Protein AF-A0A2E3Z9R2-F1 (afdb_monomer)

Solvent-accessible surface area (backbone atoms only — not comparable to full-atom values): 9542 Å² total; per-residue (Å²): 143,66,66,68,66,54,55,51,52,52,34,33,53,54,32,52,53,32,43,74,68,64,78,40,81,82,67,94,90,58,62,67,68,66,32,33,66,50,50,64,44,75,70,78,71,77,68,86,65,93,56,86,73,76,47,31,35,37,58,52,53,49,54,48,54,64,74,48,67,89,51,59,62,75,59,49,57,51,49,52,55,34,48,52,54,47,35,73,69,70,39,37,79,40,34,52,92,72,54,45,52,65,58,51,54,50,44,52,57,57,51,46,71,36,68,55,96,89,36,67,44,53,69,68,58,56,49,53,36,52,49,50,51,50,50,49,46,54,52,34,36,78,70,68,74,40,91,71,79,55,53,59,40,47,100,86,68,44,73,76,118

Secondary structure (DSSP, 8-state):
--HHHHHHHHHHHHHHHHHHTTSS---TTS-HHHHHHTTT---------SS----BHHHHHHHHHHHTTTS-HHHHHHHHHHHHHHHHHH-TTSBGGG--HHHHHHHHHHHHTSEETTEEPPHHHHHHHHHHHHHHHHHHHHTTS--SPPTTB-TTS-B--

Radius of gyration: 20.09 Å; Cα contacts (8 Å, |Δi|>4): 133; chains: 1; bounding box: 41×37×61 Å

pLDDT: mean 82.29, std 14.66, range [39.97, 96.69]

Nearest PDB structures (foldseek):
  6emy-assembly1_A  TM=6.986E-01  e=1.546E-01  Enterococcus faecalis
  6en1-assembly1_A  TM=6.996E-01  e=1.923E-01  Enterococcus faecalis
  2kj9-assembly1_A  TM=6.880E-01  e=1.611E+00  Pectobacterium atrosepticum

Mean predicted aligned error: 13.15 Å

Foldseek 3Di:
DPPVVVVQVVLLVQLVVCVVVVVADQDPPDDPVVCSSVSVDPPPDPPPPPPLPQDFQLNLLVVVLVVCPPDDPVVSVLLVVLSVLCCVQLPRRHRQVPCAPVSLVSSLVVQQPDDDPNHGDDPVSSVSSVVSVQVSVVVCCVVPSDVDHDNQADPVRDGPD

Sequence (161 aa):
MRIEANRVLVAVEETLQLLKSKRLVMPDDVDPRGWILSGGKAKPKAKTRTKKQKHPFGEICDSYLEDQQQKQESTRTGEEIHILHLKRILSCSVDINGIDLDKLKRYRSRRSRQKQHGQRIHGATIKKELVTFRQIWIWAKQNGFVDSLCSLLDENGRWKL

Structure (mmCIF, N/CA/C/O backbone):
data_AF-A0A2E3Z9R2-F1
#
_entry.id   AF-A0A2E3Z9R2-F1
#
loop_
_atom_site.group_PDB
_atom_site.id
_atom_site.type_symbol
_atom_site.label_atom_id
_atom_site.label_alt_id
_atom_site.label_comp_id
_atom_site.label_asym_id
_atom_site.label_entity_id
_atom_site.label_seq_id
_atom_site.pdbx_PDB_ins_code
_atom_site.Cartn_x
_atom_site.Cartn_y
_atom_site.Cartn_z
_atom_site.occupancy
_atom_site.B_iso_or_equiv
_atom_site.auth_seq_id
_atom_site.auth_comp_id
_atom_site.auth_asym_id
_atom_site.auth_atom_id
_atom_site.pdbx_PDB_model_num
ATOM 1 N N . MET A 1 1 ? 11.181 22.229 29.961 1.00 46.47 1 MET A N 1
ATOM 2 C CA . MET A 1 1 ? 10.719 20.973 29.324 1.00 46.47 1 MET A CA 1
ATOM 3 C C . MET A 1 1 ? 10.652 19.809 30.341 1.00 46.47 1 MET A C 1
ATOM 5 O O . MET A 1 1 ? 11.192 18.745 30.089 1.00 46.47 1 MET A O 1
ATOM 9 N N . ARG A 1 2 ? 10.029 20.000 31.522 1.00 45.81 2 ARG A N 1
ATOM 10 C CA . ARG A 1 2 ? 9.902 18.969 32.591 1.00 45.81 2 ARG A CA 1
ATOM 11 C C . ARG A 1 2 ? 8.460 18.747 33.084 1.00 45.81 2 ARG A C 1
ATOM 13 O O . ARG A 1 2 ? 8.202 17.770 33.770 1.00 45.81 2 ARG A O 1
ATOM 20 N N . ILE A 1 3 ? 7.524 19.629 32.725 1.00 52.72 3 ILE A N 1
ATOM 21 C CA . ILE A 1 3 ? 6.143 19.612 33.239 1.00 52.72 3 ILE A CA 1
ATOM 22 C C . ILE A 1 3 ? 5.260 18.636 32.439 1.00 52.72 3 ILE A C 1
ATOM 24 O O . ILE A 1 3 ? 4.459 17.917 33.031 1.00 52.72 3 ILE A O 1
ATOM 28 N N . GLU A 1 4 ? 5.458 18.537 31.120 1.00 51.22 4 GLU A N 1
ATOM 29 C CA . GLU A 1 4 ? 4.710 17.619 30.243 1.00 51.22 4 GLU A CA 1
ATOM 30 C C . GLU A 1 4 ? 4.900 16.140 30.622 1.00 51.22 4 GLU A C 1
ATOM 32 O O . GLU A 1 4 ? 3.934 15.384 30.687 1.00 51.22 4 GLU A O 1
ATOM 37 N N . ALA A 1 5 ? 6.139 15.733 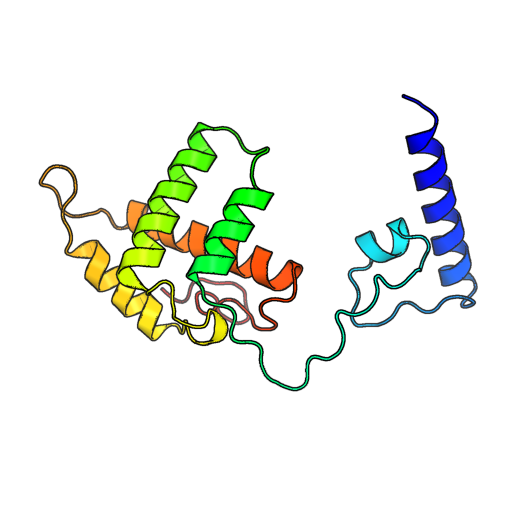30.925 1.00 52.88 5 ALA A N 1
ATOM 38 C CA . ALA A 1 5 ? 6.475 14.337 31.215 1.00 52.88 5 ALA A CA 1
ATOM 39 C C . ALA A 1 5 ? 5.808 13.820 32.503 1.00 52.88 5 ALA A C 1
ATOM 41 O O . ALA A 1 5 ? 5.331 12.687 32.532 1.00 52.88 5 ALA A O 1
ATOM 42 N N . ASN A 1 6 ? 5.699 14.665 33.538 1.00 60.72 6 ASN A N 1
ATOM 43 C CA . ASN A 1 6 ? 5.027 14.296 34.788 1.00 60.72 6 ASN A CA 1
ATOM 44 C C . ASN A 1 6 ? 3.512 14.139 34.617 1.00 60.72 6 ASN A C 1
ATOM 46 O O . ASN A 1 6 ? 2.911 13.288 35.263 1.00 60.72 6 ASN A O 1
ATOM 50 N N . ARG A 1 7 ? 2.882 14.925 33.736 1.00 61.91 7 ARG A N 1
ATOM 51 C CA . ARG A 1 7 ? 1.431 14.838 33.504 1.00 61.91 7 ARG A CA 1
ATOM 52 C C . ARG A 1 7 ? 1.029 13.541 32.808 1.00 61.91 7 ARG A C 1
ATOM 54 O O . ARG A 1 7 ? 0.010 12.957 33.158 1.00 61.91 7 ARG A O 1
ATOM 61 N N . VAL A 1 8 ? 1.837 13.083 31.852 1.00 63.91 8 VAL A N 1
ATOM 62 C CA . VAL A 1 8 ? 1.586 11.819 31.141 1.00 63.91 8 VAL A CA 1
ATOM 63 C C . VAL A 1 8 ? 1.748 10.624 32.079 1.00 63.91 8 VAL A C 1
ATOM 65 O O . VAL A 1 8 ? 0.935 9.706 32.040 1.00 63.91 8 VAL A O 1
ATOM 68 N N . LEU A 1 9 ? 2.758 10.648 32.952 1.00 73.88 9 LEU A N 1
ATOM 69 C CA . LEU A 1 9 ? 3.023 9.558 33.890 1.00 73.88 9 LEU A CA 1
ATOM 70 C C . LEU A 1 9 ? 1.885 9.388 34.909 1.00 73.88 9 LEU A C 1
ATOM 72 O O . LEU A 1 9 ? 1.384 8.277 35.071 1.00 73.88 9 LEU A O 1
ATOM 76 N N . VAL A 1 10 ? 1.402 10.489 35.495 1.00 77.88 10 VAL A N 1
ATOM 77 C CA . VAL A 1 10 ? 0.260 10.472 36.429 1.00 77.88 10 VAL A CA 1
ATOM 78 C C . VAL A 1 10 ? -1.000 9.911 35.759 1.00 77.88 10 VAL A C 1
ATOM 80 O O . VAL A 1 10 ? -1.652 9.030 36.312 1.00 77.88 10 VAL A O 1
ATOM 83 N N . ALA A 1 11 ? -1.308 10.340 34.530 1.00 72.12 11 ALA A N 1
ATOM 84 C CA . ALA A 1 11 ? -2.485 9.856 33.802 1.00 72.12 11 ALA A CA 1
ATOM 85 C C . ALA A 1 11 ? -2.432 8.343 33.505 1.00 72.12 11 ALA A C 1
ATOM 87 O O . ALA A 1 11 ? -3.457 7.655 33.550 1.00 72.12 11 ALA A O 1
ATOM 88 N N . VAL A 1 12 ? -1.241 7.808 33.216 1.00 76.06 12 VAL A N 1
ATOM 89 C CA . VAL A 1 12 ? -1.032 6.369 32.995 1.00 76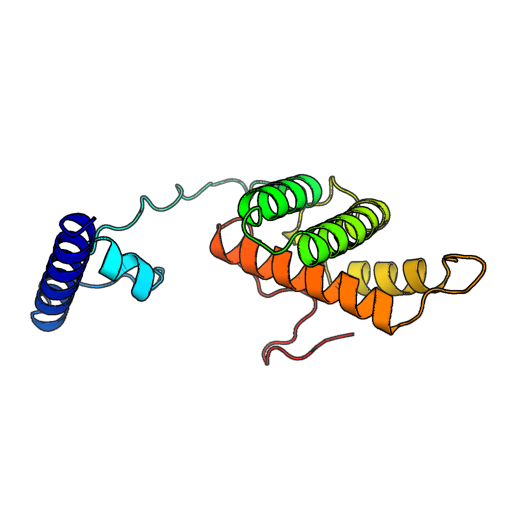.06 12 VAL A CA 1
ATOM 90 C C . VAL A 1 12 ? -1.241 5.583 34.288 1.00 76.06 12 VAL A C 1
ATOM 92 O O . VAL A 1 12 ? -1.969 4.589 34.283 1.00 76.06 12 VAL A O 1
ATOM 95 N N . GLU A 1 13 ? -0.635 6.024 35.392 1.00 81.88 13 GLU A N 1
ATOM 96 C CA . GLU A 1 13 ? -0.742 5.354 36.694 1.00 81.88 13 GLU A CA 1
ATOM 97 C C . GLU A 1 13 ? -2.188 5.321 37.203 1.00 81.88 13 GLU A C 1
ATOM 99 O O . GLU A 1 13 ? -2.682 4.256 37.584 1.00 81.88 13 GLU A O 1
ATOM 104 N N . GLU A 1 14 ? -2.906 6.442 37.112 1.00 82.56 14 GLU A N 1
ATOM 105 C CA . GLU A 1 14 ? -4.324 6.531 37.479 1.00 82.56 14 GLU A CA 1
ATOM 106 C C . GLU A 1 14 ? -5.191 5.578 36.645 1.00 82.56 14 GLU A C 1
ATOM 108 O O . GLU A 1 14 ? -6.021 4.839 37.184 1.00 82.56 14 GLU A O 1
ATOM 113 N N . THR A 1 15 ? -4.967 5.526 35.330 1.00 77.06 15 THR A N 1
ATOM 114 C CA . THR A 1 15 ? -5.732 4.645 34.434 1.00 77.06 15 THR A CA 1
ATOM 115 C C . THR A 1 15 ? -5.485 3.170 34.750 1.00 77.06 15 THR A C 1
ATOM 117 O O . THR A 1 15 ? -6.423 2.369 34.785 1.00 77.06 15 THR A O 1
ATOM 120 N N . LEU A 1 16 ? -4.236 2.797 35.043 1.00 80.00 16 LEU A N 1
ATOM 121 C CA . LEU A 1 16 ? -3.886 1.438 35.459 1.00 80.00 16 LEU A CA 1
ATOM 122 C C . LEU A 1 16 ? -4.516 1.068 36.810 1.00 80.00 16 LEU A C 1
ATOM 124 O O . LEU A 1 16 ? -4.980 -0.063 36.976 1.00 80.00 16 LEU A O 1
ATOM 128 N N . GLN A 1 17 ? -4.579 2.002 37.763 1.00 84.94 17 GLN A N 1
ATOM 129 C CA . GLN A 1 17 ? -5.245 1.805 39.056 1.00 84.94 17 GLN A CA 1
ATOM 130 C C . GLN A 1 17 ? -6.753 1.544 38.878 1.00 84.94 17 GLN A C 1
ATOM 132 O O . GLN A 1 17 ? -7.333 0.666 39.528 1.00 84.94 17 GLN A O 1
ATOM 137 N N . LEU A 1 18 ? -7.395 2.275 37.964 1.00 82.62 18 LEU A N 1
ATOM 138 C CA . LEU A 1 18 ? -8.818 2.128 37.655 1.00 82.62 18 LEU A CA 1
ATOM 139 C C . LEU A 1 18 ? -9.138 0.798 36.952 1.00 82.62 18 LEU A C 1
ATOM 141 O O . LEU A 1 18 ? -10.148 0.170 37.277 1.00 82.62 18 LEU A O 1
ATOM 145 N N . LEU A 1 19 ? -8.256 0.329 36.063 1.00 80.06 19 LEU A N 1
ATOM 146 C CA . LEU A 1 19 ? -8.351 -1.004 35.458 1.00 80.06 19 LEU A CA 1
ATOM 147 C C . LEU A 1 19 ? -8.201 -2.112 36.509 1.00 80.06 19 LEU A C 1
ATOM 149 O O . LEU A 1 19 ? -9.026 -3.022 36.579 1.00 80.06 19 LEU A O 1
ATOM 153 N N . LYS A 1 20 ? -7.181 -2.019 37.376 1.00 79.44 20 LYS A N 1
ATOM 154 C CA . LYS A 1 20 ? -6.939 -3.001 38.451 1.00 79.44 20 LYS A CA 1
ATOM 155 C C . LYS A 1 20 ? -8.109 -3.093 39.430 1.00 79.44 20 LYS A C 1
ATOM 157 O O . LYS A 1 20 ? -8.469 -4.185 39.856 1.00 79.44 20 LYS A O 1
ATOM 162 N N . SER A 1 21 ? -8.720 -1.956 39.763 1.00 81.81 21 SER A N 1
ATOM 163 C CA . SER A 1 21 ? -9.890 -1.890 40.649 1.00 81.81 21 SER A CA 1
ATOM 164 C C . SER A 1 21 ? -11.215 -2.238 39.961 1.00 81.81 21 SER A C 1
ATOM 166 O O . SER A 1 21 ? -12.259 -2.172 40.609 1.00 81.81 21 SER A O 1
ATOM 168 N N . LYS A 1 22 ? -11.196 -2.604 38.668 1.00 80.19 22 LYS A N 1
ATOM 169 C CA . LYS A 1 22 ? -12.380 -2.892 37.836 1.00 80.19 22 LYS A CA 1
ATOM 170 C C . LYS A 1 22 ? -13.395 -1.741 37.764 1.00 80.19 22 LYS A C 1
ATOM 172 O O . LYS A 1 22 ? -14.536 -1.949 37.363 1.00 80.19 22 LYS A O 1
ATOM 177 N N . ARG A 1 23 ? -12.990 -0.521 38.139 1.00 74.94 23 ARG A N 1
ATOM 178 C CA . ARG A 1 23 ? -13.807 0.699 38.011 1.00 74.94 23 ARG A CA 1
ATOM 179 C C . ARG A 1 23 ? -13.798 1.251 36.591 1.00 74.94 23 ARG A C 1
ATOM 181 O O . ARG A 1 23 ? -14.658 2.048 36.237 1.00 74.94 23 ARG A O 1
ATOM 188 N N . LEU A 1 24 ? -12.824 0.824 35.796 1.00 79.69 24 LEU A N 1
ATOM 189 C CA . LEU A 1 24 ? -12.710 1.128 34.386 1.00 79.69 24 LEU A CA 1
ATOM 190 C C . LEU A 1 24 ? -12.556 -0.188 33.625 1.00 79.69 24 LEU A C 1
ATOM 192 O O . LEU A 1 24 ? -11.767 -1.048 34.013 1.00 79.69 24 LEU A O 1
ATOM 196 N N . VAL A 1 25 ? -13.328 -0.340 32.555 1.00 78.25 25 VAL A N 1
ATOM 197 C CA . VAL A 1 25 ? -13.264 -1.492 31.653 1.00 78.25 25 VAL A CA 1
ATOM 198 C C . VAL A 1 25 ? -12.748 -0.986 30.318 1.00 78.25 25 VAL A C 1
ATOM 200 O O . VAL A 1 25 ? -13.286 -0.027 29.763 1.00 78.25 25 VAL A O 1
ATOM 203 N N . MET A 1 26 ? -11.676 -1.602 29.830 1.00 75.88 26 MET A N 1
ATOM 204 C CA . MET A 1 26 ? -11.137 -1.293 28.513 1.00 75.88 26 MET A CA 1
ATOM 205 C C . MET A 1 26 ? -12.045 -1.915 27.446 1.00 75.88 26 MET A C 1
ATOM 207 O O . MET A 1 26 ? -12.353 -3.100 27.561 1.00 75.88 26 MET A O 1
ATOM 211 N N . PRO A 1 27 ? -12.489 -1.155 26.432 1.00 74.56 27 PRO A N 1
ATOM 212 C CA . PRO A 1 27 ? -13.197 -1.726 25.291 1.00 74.56 27 PRO A CA 1
ATOM 213 C C . PRO A 1 27 ? -12.314 -2.715 24.514 1.00 74.56 27 PRO A C 1
ATOM 215 O O . PRO A 1 27 ? -11.107 -2.511 24.409 1.00 74.56 27 PRO A O 1
ATOM 218 N N . ASP A 1 28 ? -12.907 -3.743 23.907 1.00 67.00 28 ASP A N 1
ATOM 219 C CA . ASP A 1 28 ? -12.156 -4.747 23.130 1.00 67.00 28 ASP A CA 1
ATOM 220 C C . ASP A 1 28 ? -11.597 -4.195 21.802 1.00 67.00 28 ASP A C 1
ATOM 222 O O . ASP A 1 28 ? -10.730 -4.804 21.179 1.00 67.00 28 ASP A O 1
ATOM 226 N N . ASP A 1 29 ? -12.094 -3.037 21.353 1.00 63.31 29 ASP A N 1
ATOM 227 C CA . ASP A 1 29 ? -11.811 -2.439 20.046 1.00 63.31 29 ASP A CA 1
ATOM 228 C C . ASP A 1 29 ? -10.830 -1.252 20.083 1.00 63.31 29 ASP A C 1
ATOM 230 O O . ASP A 1 29 ? -10.744 -0.497 19.113 1.00 63.31 29 ASP A O 1
ATOM 234 N N . VAL A 1 30 ? -10.082 -1.066 21.180 1.00 69.44 30 VAL A N 1
ATOM 235 C CA . VAL A 1 30 ? -9.098 0.027 21.321 1.00 69.44 30 VAL A CA 1
ATOM 236 C C . VAL A 1 30 ? -7.659 -0.480 21.433 1.00 69.44 30 VAL A C 1
ATOM 238 O O . VAL A 1 30 ? -7.400 -1.535 22.001 1.00 69.44 30 VAL A O 1
ATOM 241 N N . ASP A 1 31 ? -6.698 0.302 20.925 1.00 74.31 31 ASP A N 1
ATOM 242 C CA . ASP A 1 31 ? -5.272 0.076 21.198 1.00 74.31 31 ASP A CA 1
ATOM 243 C C . ASP A 1 31 ? -4.987 0.294 22.698 1.00 74.31 31 ASP A C 1
ATOM 245 O O . ASP A 1 31 ? -5.133 1.428 23.176 1.00 74.31 31 ASP A O 1
ATOM 249 N N . PRO A 1 32 ? -4.546 -0.735 23.449 1.00 73.94 32 PRO A N 1
ATOM 250 C CA . PRO A 1 32 ? -4.355 -0.620 24.892 1.00 73.94 32 PRO A CA 1
ATOM 251 C C . PRO A 1 32 ? -3.359 0.475 25.273 1.00 73.94 32 PRO A C 1
ATOM 253 O O . PRO A 1 32 ? -3.575 1.209 26.236 1.00 73.94 32 PRO A O 1
ATOM 256 N N . ARG A 1 33 ? -2.275 0.631 24.500 1.00 73.12 33 ARG A N 1
ATOM 257 C CA . ARG A 1 33 ? -1.227 1.617 24.792 1.00 73.12 33 ARG A CA 1
ATOM 258 C C . ARG A 1 33 ? -1.760 3.040 24.649 1.00 73.12 33 ARG A C 1
ATOM 260 O O . ARG A 1 33 ? -1.646 3.831 25.584 1.00 73.12 33 ARG A O 1
ATOM 267 N N . GLY A 1 34 ? -2.333 3.370 23.495 1.00 68.31 34 GLY A N 1
ATOM 268 C CA . GLY A 1 34 ? -2.877 4.694 23.214 1.00 68.31 34 GLY A CA 1
ATOM 269 C C . GLY A 1 34 ? -4.050 5.060 24.122 1.00 68.31 34 GLY A C 1
ATOM 270 O O . GLY A 1 34 ? -4.164 6.212 24.537 1.00 68.31 34 GLY A O 1
ATOM 271 N N . TRP A 1 35 ? -4.886 4.086 24.486 1.00 75.94 35 TRP A N 1
ATOM 272 C CA . TRP A 1 35 ? -6.019 4.307 25.381 1.00 75.94 35 TRP A CA 1
ATOM 273 C C . TRP A 1 35 ? -5.581 4.576 26.830 1.00 75.94 35 TRP A C 1
ATOM 275 O O . TRP A 1 35 ? -6.077 5.518 27.454 1.00 75.94 35 TRP A O 1
ATOM 285 N N . ILE A 1 36 ? -4.585 3.844 27.343 1.00 79.94 36 ILE A N 1
ATOM 286 C CA . ILE A 1 36 ? -4.011 4.100 28.676 1.00 79.94 36 ILE A CA 1
ATOM 287 C C . ILE A 1 36 ? -3.349 5.483 28.727 1.00 79.94 36 ILE A C 1
ATOM 289 O O . ILE A 1 36 ? -3.599 6.253 29.651 1.00 79.94 36 ILE A O 1
ATOM 293 N N . LEU A 1 37 ? -2.573 5.840 27.698 1.00 75.75 37 LEU A N 1
ATOM 294 C CA . LEU A 1 37 ? -1.945 7.165 27.592 1.00 75.75 37 LEU A CA 1
ATOM 295 C C . LEU A 1 37 ? -2.966 8.313 27.510 1.00 75.75 37 LEU A C 1
ATOM 297 O O . LEU A 1 37 ? -2.628 9.456 27.804 1.00 75.75 37 LEU A O 1
ATOM 301 N N . SER A 1 38 ? -4.212 8.023 27.124 1.00 71.50 38 SER A N 1
ATOM 302 C CA . SER A 1 38 ? -5.298 9.005 27.018 1.00 71.50 38 SER A CA 1
ATOM 303 C C . SER A 1 38 ? -6.129 9.173 28.299 1.00 71.50 38 SER A C 1
ATOM 305 O O . SER A 1 38 ? -7.122 9.905 28.297 1.00 71.50 38 SER A O 1
ATOM 307 N N . GLY A 1 39 ? -5.757 8.500 29.393 1.00 75.06 39 GLY A N 1
ATOM 308 C CA . GLY A 1 39 ? -6.508 8.571 30.647 1.00 75.06 39 GLY A CA 1
ATOM 309 C C . GLY A 1 39 ? -7.784 7.723 30.643 1.00 75.06 39 GLY A C 1
ATOM 310 O O . GLY A 1 39 ? -8.772 8.103 31.270 1.00 75.06 39 GLY A O 1
ATOM 311 N N . GLY A 1 40 ? -7.840 6.655 29.838 1.00 68.00 40 GLY A N 1
ATOM 312 C CA . GLY A 1 40 ? -9.045 5.829 29.693 1.00 68.00 40 GLY A CA 1
ATOM 313 C C . GLY A 1 40 ? -10.182 6.492 28.908 1.00 68.00 40 GLY A C 1
ATOM 314 O O . GLY A 1 40 ? -11.293 5.962 28.831 1.00 68.00 40 GLY A O 1
ATOM 315 N N . LYS A 1 41 ? -9.930 7.660 28.308 1.00 67.62 41 LYS A N 1
ATOM 316 C CA . LYS A 1 41 ? -10.896 8.343 27.453 1.00 67.62 41 LYS A CA 1
ATOM 317 C C . LYS A 1 41 ? -10.844 7.698 26.080 1.00 67.62 41 LYS A C 1
ATOM 319 O O . LYS A 1 41 ? -9.852 7.809 25.368 1.00 67.62 41 LYS A O 1
ATOM 324 N N . ALA A 1 42 ? -11.933 7.051 25.675 1.00 54.66 42 ALA A N 1
ATOM 325 C CA . ALA A 1 42 ? -12.080 6.677 24.279 1.00 54.66 42 ALA A CA 1
ATOM 326 C C . ALA A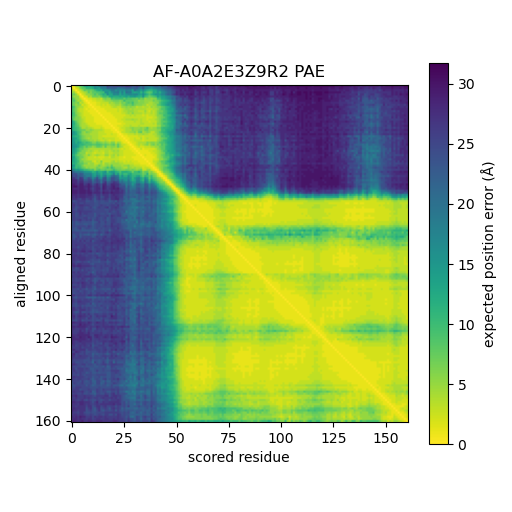 1 42 ? -11.875 7.942 23.428 1.00 54.66 42 ALA A C 1
ATOM 328 O O . ALA A 1 42 ? -12.627 8.911 23.570 1.00 54.66 42 ALA A O 1
ATOM 329 N N . LYS A 1 43 ? -10.863 7.948 22.542 1.00 51.88 43 LYS A N 1
ATOM 330 C CA . LYS A 1 43 ? -10.894 8.865 21.397 1.00 51.88 43 LYS A CA 1
ATOM 331 C C . LYS A 1 43 ? -12.278 8.684 20.774 1.00 51.88 43 LYS A C 1
ATOM 333 O O . LYS A 1 43 ? -12.699 7.528 20.662 1.00 51.88 43 LYS A O 1
ATOM 338 N N . PRO A 1 44 ? -13.011 9.767 20.456 1.00 40.31 44 PRO A N 1
ATOM 339 C CA . PRO A 1 44 ? -14.352 9.638 19.910 1.00 40.31 44 PRO A CA 1
ATOM 340 C C . PRO A 1 44 ? -14.278 8.622 18.779 1.00 40.31 44 PRO A C 1
ATOM 342 O O . PRO A 1 44 ? -13.530 8.841 17.823 1.00 40.31 44 PRO A O 1
ATOM 345 N N . LYS A 1 45 ? -14.973 7.483 18.948 1.00 44.06 45 LYS A N 1
ATOM 346 C CA . LYS A 1 45 ? -15.110 6.478 17.895 1.00 44.06 45 LYS A CA 1
ATOM 347 C C . LYS A 1 45 ? -15.474 7.277 16.659 1.00 44.06 45 LYS A C 1
ATOM 349 O O . LYS A 1 45 ? -16.473 8.005 16.694 1.00 44.06 45 LYS A O 1
ATOM 354 N N . ALA A 1 46 ? -14.626 7.234 15.630 1.00 43.38 46 ALA A N 1
ATOM 355 C CA . ALA A 1 46 ? -14.979 7.800 14.343 1.00 43.38 46 ALA A CA 1
ATOM 356 C C . ALA A 1 46 ? -16.366 7.238 14.042 1.00 43.38 46 ALA A C 1
ATOM 358 O O . ALA A 1 46 ? -16.540 6.019 14.018 1.00 43.38 46 ALA A O 1
ATOM 359 N N . LYS A 1 47 ? -17.366 8.132 14.031 1.00 40.25 47 LYS A N 1
ATOM 360 C CA . LYS A 1 47 ? -18.786 7.774 14.019 1.00 40.25 47 LYS A CA 1
ATOM 361 C C . LYS A 1 47 ? -18.972 6.650 13.020 1.00 40.25 47 LYS A C 1
ATOM 363 O O . LYS A 1 47 ? -18.502 6.796 11.894 1.00 40.25 47 LYS A O 1
ATOM 368 N N . THR A 1 48 ? -19.635 5.575 13.435 1.00 39.97 48 THR A N 1
ATOM 369 C CA . THR A 1 48 ? -20.043 4.449 12.598 1.00 39.97 48 THR A CA 1
ATOM 370 C C . THR A 1 48 ? -20.636 5.004 11.305 1.00 39.97 48 THR A C 1
ATOM 372 O O . THR A 1 48 ? -21.787 5.438 11.266 1.00 39.97 48 THR A O 1
ATOM 375 N N . ARG A 1 49 ? -19.814 5.120 10.257 1.00 43.75 49 ARG A N 1
ATOM 376 C CA . ARG A 1 49 ? -20.220 5.746 9.004 1.00 43.75 49 ARG A CA 1
ATOM 377 C C . ARG A 1 49 ? -20.947 4.676 8.211 1.00 43.75 49 ARG A C 1
ATOM 379 O O . ARG A 1 49 ? -20.366 3.894 7.467 1.00 43.75 49 ARG A O 1
ATOM 386 N N . THR A 1 50 ? -22.258 4.639 8.413 1.00 42.81 50 THR A N 1
ATOM 387 C CA . THR A 1 50 ? -23.239 3.963 7.566 1.00 42.81 50 THR A CA 1
ATOM 388 C C . THR A 1 50 ? -23.185 4.562 6.159 1.00 42.81 50 THR A C 1
ATOM 390 O O . THR A 1 50 ? -23.866 5.536 5.849 1.00 42.81 50 THR A O 1
ATOM 393 N N . LYS A 1 51 ? -22.259 4.015 5.371 1.00 47.00 51 LYS A N 1
ATOM 394 C CA . LYS A 1 51 ? -21.981 4.085 3.925 1.00 47.00 51 LYS A CA 1
ATOM 395 C C . LYS A 1 51 ? -20.477 3.844 3.871 1.00 47.00 51 LYS A C 1
ATOM 397 O O . LYS A 1 51 ? -19.751 4.714 4.341 1.00 47.00 51 LYS A O 1
ATOM 402 N N . LYS A 1 52 ? -20.019 2.690 3.354 1.00 57.09 52 LYS A N 1
ATOM 403 C CA . LYS A 1 52 ? -18.588 2.431 3.096 1.00 57.09 52 LYS A CA 1
ATOM 404 C C . LYS A 1 52 ? -18.030 3.663 2.393 1.00 57.09 52 LYS A C 1
ATOM 406 O O . LYS A 1 52 ? -18.332 3.878 1.216 1.00 57.09 52 LYS A O 1
ATOM 411 N N . GLN A 1 53 ? -17.331 4.523 3.127 1.00 65.19 53 GLN A N 1
ATOM 412 C CA . GLN A 1 53 ? -16.684 5.658 2.510 1.00 65.19 53 GLN A CA 1
ATOM 413 C C . GLN A 1 53 ? -15.623 5.057 1.620 1.00 65.19 53 GLN A C 1
ATOM 415 O O . GLN A 1 53 ? -14.737 4.347 2.085 1.00 65.19 53 GLN A O 1
ATOM 420 N N . LYS A 1 54 ? -15.779 5.267 0.317 1.00 78.06 54 LYS A N 1
ATOM 421 C CA . LYS A 1 54 ? -14.710 4.943 -0.609 1.00 78.06 54 LYS A CA 1
ATOM 422 C C . LYS A 1 54 ? -13.548 5.832 -0.207 1.00 78.06 54 LYS A C 1
ATOM 424 O O . LYS A 1 54 ? -13.709 7.049 -0.201 1.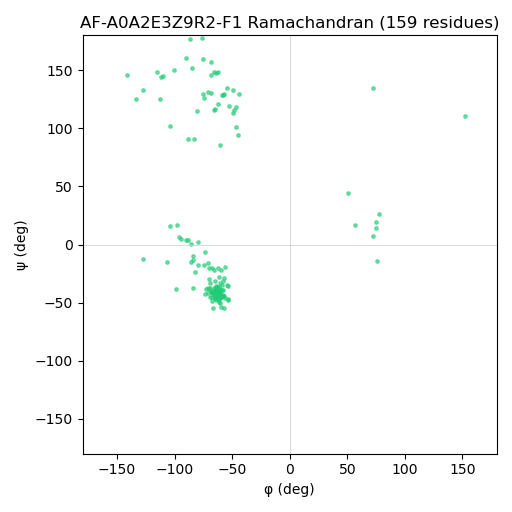00 78.06 54 LYS A O 1
ATOM 429 N N . HIS A 1 55 ? -12.427 5.222 0.141 1.00 86.75 55 HIS A N 1
ATOM 430 C CA . HIS A 1 55 ? -11.191 5.941 0.384 1.00 86.75 55 HIS A CA 1
ATOM 431 C C . HIS A 1 55 ? -10.298 5.720 -0.836 1.00 86.75 55 HIS A C 1
ATOM 433 O O . HIS A 1 55 ? -9.758 4.618 -1.002 1.00 86.75 55 HIS A O 1
ATOM 439 N N . PRO A 1 56 ? -10.204 6.707 -1.748 1.00 94.31 56 PRO A N 1
ATOM 440 C CA . PRO A 1 56 ? -9.369 6.587 -2.929 1.00 94.31 56 PRO A CA 1
ATOM 441 C C . PRO A 1 56 ? -7.930 6.309 -2.507 1.00 94.31 56 PRO A C 1
ATOM 443 O O . PRO A 1 56 ? -7.361 7.014 -1.675 1.00 94.31 56 PRO A O 1
ATOM 446 N N . PHE A 1 57 ? -7.327 5.281 -3.097 1.00 95.38 57 PHE A N 1
ATOM 447 C CA . PHE A 1 57 ? -5.956 4.882 -2.804 1.00 95.38 57 PHE A CA 1
ATOM 448 C C . PHE A 1 57 ? -4.978 6.049 -2.958 1.00 95.38 57 PHE A C 1
ATOM 450 O O . PHE A 1 57 ? -4.042 6.180 -2.176 1.00 95.38 57 PHE A O 1
ATOM 457 N N . GLY A 1 58 ? -5.225 6.927 -3.934 1.00 94.50 58 GLY A N 1
ATOM 458 C CA . GLY A 1 58 ? -4.398 8.102 -4.152 1.00 94.50 58 GLY A CA 1
ATOM 459 C C . GLY A 1 58 ? -4.383 9.067 -2.966 1.00 94.50 58 GLY A C 1
ATOM 460 O O . GLY A 1 58 ? -3.301 9.501 -2.587 1.00 94.50 58 GLY A O 1
ATOM 461 N N . GLU A 1 59 ? -5.544 9.340 -2.369 1.00 94.88 59 GLU A N 1
ATOM 462 C CA . GLU A 1 59 ? -5.671 10.228 -1.206 1.00 94.88 59 GLU A CA 1
ATOM 463 C C . GLU A 1 59 ? -4.999 9.616 0.026 1.00 94.88 59 GLU A C 1
ATOM 465 O O . GLU A 1 59 ? -4.254 10.295 0.722 1.00 94.88 59 GLU A O 1
ATOM 470 N N . ILE A 1 60 ? -5.167 8.306 0.243 1.00 95.06 60 ILE A N 1
ATOM 471 C CA . ILE A 1 60 ? -4.492 7.595 1.341 1.00 95.06 60 ILE A CA 1
ATOM 472 C C . ILE A 1 60 ? -2.971 7.670 1.193 1.00 95.06 60 ILE A C 1
ATOM 474 O O . ILE A 1 60 ? -2.270 7.857 2.183 1.00 95.06 60 ILE A O 1
ATOM 478 N N . CYS A 1 61 ? -2.442 7.517 -0.024 1.00 95.81 61 CYS A N 1
ATOM 479 C CA . CYS A 1 61 ? -1.009 7.669 -0.262 1.00 95.81 61 CYS A CA 1
ATOM 480 C C . CYS A 1 61 ? -0.505 9.075 0.081 1.00 95.81 61 CYS A C 1
ATOM 482 O O . CYS A 1 61 ? 0.589 9.197 0.626 1.00 95.81 61 CYS A O 1
ATOM 484 N N . ASP A 1 62 ? -1.281 10.111 -0.241 1.00 94.25 62 ASP A N 1
ATOM 485 C CA . ASP A 1 62 ? -0.903 11.497 0.044 1.00 94.25 62 ASP A CA 1
ATOM 486 C C . ASP A 1 62 ? -0.935 11.772 1.549 1.00 94.25 62 ASP A C 1
ATOM 488 O O . ASP A 1 62 ? 0.047 12.272 2.095 1.00 94.25 62 ASP A O 1
ATOM 492 N N . SER A 1 63 ? -1.989 11.334 2.245 1.00 93.38 63 SER A N 1
ATOM 493 C CA . SER A 1 63 ? -2.068 11.439 3.706 1.00 93.38 63 SER A CA 1
ATOM 494 C C . SER A 1 63 ? -0.976 10.631 4.415 1.00 93.38 63 SER A C 1
ATOM 496 O O . SER A 1 63 ? -0.430 11.085 5.416 1.00 93.38 63 SER A O 1
ATOM 498 N N . TYR A 1 64 ? -0.607 9.460 3.885 1.00 94.00 64 TYR A N 1
ATOM 499 C CA . TYR A 1 64 ? 0.537 8.700 4.386 1.00 94.00 64 TYR A CA 1
ATOM 500 C C . TYR A 1 64 ? 1.829 9.516 4.264 1.00 94.00 64 TYR A C 1
ATOM 502 O O . TYR A 1 64 ? 2.557 9.645 5.240 1.00 94.00 64 TYR A O 1
ATOM 510 N N . LEU A 1 65 ? 2.118 10.095 3.095 1.00 91.06 65 LEU A N 1
ATOM 511 C CA . LEU A 1 65 ? 3.333 10.895 2.896 1.00 91.06 65 LEU A CA 1
ATOM 512 C C . LEU A 1 65 ? 3.381 12.128 3.805 1.00 91.06 65 LEU A C 1
ATOM 514 O O . LEU A 1 65 ? 4.448 12.463 4.321 1.00 91.06 65 LEU A O 1
ATOM 518 N N . GLU A 1 66 ? 2.239 12.775 4.022 1.00 90.69 66 GLU A N 1
ATOM 519 C CA . GLU A 1 66 ? 2.113 13.914 4.931 1.00 90.69 66 GLU A CA 1
ATOM 520 C C . GLU A 1 66 ? 2.398 13.531 6.392 1.00 90.69 66 GLU A C 1
ATOM 522 O O . GLU A 1 66 ? 3.103 14.253 7.092 1.00 90.69 66 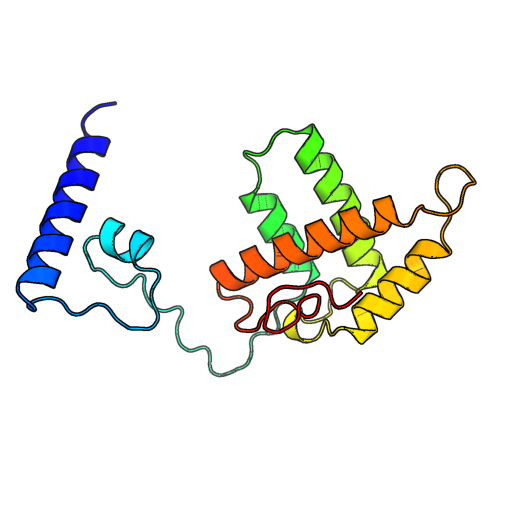GLU A O 1
ATOM 527 N N . ASP A 1 67 ? 1.948 12.357 6.837 1.00 87.50 67 ASP A N 1
ATOM 528 C CA . ASP A 1 67 ? 2.204 11.856 8.193 1.00 87.50 67 ASP A CA 1
ATOM 529 C C . ASP A 1 67 ? 3.649 11.356 8.395 1.00 87.50 67 ASP A C 1
ATOM 531 O O . ASP A 1 67 ? 4.115 11.209 9.522 1.00 87.50 67 ASP A O 1
ATOM 535 N N . GLN A 1 68 ? 4.392 11.083 7.316 1.00 84.12 68 GLN A N 1
ATOM 536 C CA . GLN A 1 68 ? 5.769 10.572 7.376 1.00 84.12 68 GLN A CA 1
ATOM 537 C C . GLN A 1 68 ? 6.853 11.654 7.206 1.00 84.12 68 GLN A C 1
ATOM 539 O O . GLN A 1 68 ? 8.017 11.319 6.961 1.00 84.12 68 GLN A O 1
ATOM 544 N N . GLN A 1 69 ? 6.521 12.941 7.360 1.00 79.12 69 GLN A N 1
ATOM 545 C CA . GLN A 1 69 ? 7.462 14.051 7.135 1.00 79.12 69 GLN A CA 1
ATOM 546 C C . GLN A 1 69 ? 8.739 13.992 7.990 1.00 79.12 69 GLN A C 1
ATOM 548 O O . GLN A 1 69 ? 9.788 14.439 7.534 1.00 79.12 69 GLN A O 1
ATOM 553 N N . GLN A 1 70 ? 8.679 13.404 9.186 1.00 77.94 70 GLN A N 1
ATOM 554 C CA . GLN A 1 70 ? 9.818 13.235 10.099 1.00 77.94 70 GLN A CA 1
ATOM 555 C C . GLN A 1 70 ? 10.843 12.164 9.679 1.00 77.94 70 GLN A C 1
ATOM 557 O O . GLN A 1 70 ? 11.864 12.003 10.352 1.00 77.94 70 GLN A O 1
ATOM 562 N N . LYS A 1 71 ? 10.589 11.378 8.623 1.00 79.75 71 LYS A N 1
ATOM 563 C CA . LYS A 1 71 ? 11.554 10.377 8.140 1.00 79.75 71 LYS A CA 1
ATOM 564 C C . LYS A 1 71 ? 12.787 11.040 7.524 1.00 79.75 71 LYS A C 1
ATOM 566 O O . LYS A 1 71 ? 12.727 12.154 7.014 1.00 79.75 71 LYS A O 1
ATOM 571 N N . GLN A 1 72 ? 13.901 10.302 7.496 1.00 76.12 72 GLN A N 1
ATOM 572 C CA . GLN A 1 72 ? 15.077 10.708 6.725 1.00 76.12 72 GLN A CA 1
ATOM 573 C C . GLN A 1 72 ? 14.703 10.966 5.259 1.00 76.12 72 GLN A C 1
ATOM 575 O O . GLN A 1 72 ? 14.026 10.147 4.633 1.00 76.12 72 GLN A O 1
ATOM 580 N N . GLU A 1 73 ? 15.200 12.074 4.711 1.00 74.81 73 GLU A N 1
ATOM 581 C CA . GLU A 1 73 ? 14.867 12.567 3.370 1.00 74.81 73 GLU A CA 1
ATOM 582 C C . GLU A 1 73 ? 15.077 11.505 2.283 1.00 74.81 73 GLU A C 1
ATOM 584 O O . GLU A 1 73 ? 14.174 11.228 1.504 1.00 74.81 73 GLU A O 1
ATOM 589 N N . SER A 1 74 ? 16.214 10.806 2.296 1.00 72.44 74 SER A N 1
ATOM 590 C CA . SER A 1 74 ? 16.519 9.739 1.332 1.00 72.44 74 SER A CA 1
ATOM 591 C C . SER A 1 74 ? 15.499 8.592 1.346 1.00 72.44 74 SER A C 1
ATOM 593 O O . SER A 1 74 ? 15.187 8.013 0.303 1.00 72.44 74 SER A O 1
ATOM 595 N N . THR A 1 75 ? 14.952 8.272 2.521 1.00 79.19 75 THR A N 1
ATOM 596 C CA . THR A 1 75 ? 13.911 7.250 2.680 1.00 79.19 75 THR A CA 1
ATOM 597 C C . THR A 1 75 ? 12.576 7.766 2.155 1.00 79.19 75 THR A C 1
ATOM 599 O O . THR A 1 75 ? 11.888 7.050 1.428 1.00 79.19 75 THR A O 1
ATOM 602 N N . ARG A 1 76 ? 12.241 9.023 2.462 1.00 82.06 76 ARG A N 1
ATOM 603 C CA . ARG A 1 76 ? 11.030 9.686 1.976 1.00 82.06 76 ARG A CA 1
ATOM 604 C C . ARG A 1 76 ? 11.011 9.784 0.451 1.00 82.06 76 ARG A C 1
ATOM 606 O O . ARG A 1 76 ? 10.048 9.331 -0.156 1.00 82.06 76 ARG A O 1
ATOM 613 N N . THR A 1 77 ? 12.086 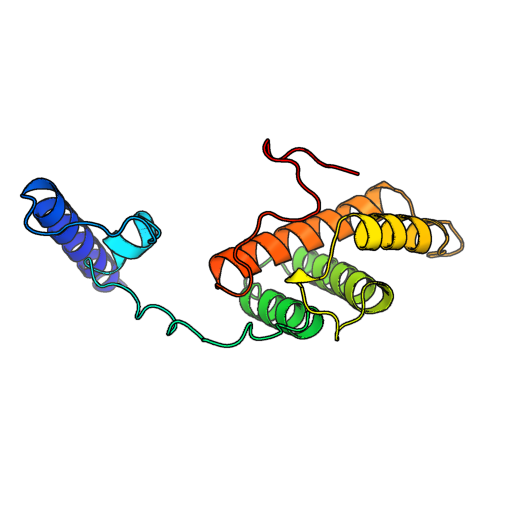10.261 -0.172 1.00 85.56 77 THR A N 1
ATOM 614 C CA . THR A 1 77 ? 12.201 10.353 -1.637 1.00 85.56 77 THR A CA 1
ATOM 615 C C . THR A 1 77 ? 12.023 8.985 -2.299 1.00 85.56 77 THR A C 1
ATOM 617 O O . THR A 1 77 ? 11.361 8.857 -3.329 1.00 85.56 77 THR A O 1
ATOM 620 N N . GLY A 1 78 ? 12.571 7.925 -1.692 1.00 88.69 78 GLY A N 1
ATOM 621 C CA . GLY A 1 78 ? 12.350 6.554 -2.153 1.00 88.69 78 GLY A CA 1
ATOM 622 C C . GLY A 1 78 ? 10.876 6.136 -2.091 1.00 88.69 78 GLY A C 1
ATOM 623 O O . GLY A 1 78 ? 10.347 5.597 -3.064 1.00 88.69 78 GLY A O 1
ATOM 624 N N . GLU A 1 79 ? 10.199 6.409 -0.973 1.00 90.75 79 GLU A N 1
ATOM 625 C CA . GLU A 1 79 ? 8.770 6.121 -0.801 1.00 90.75 79 GLU A CA 1
ATOM 626 C C . GLU A 1 79 ? 7.888 6.934 -1.763 1.00 90.75 79 GLU A C 1
ATOM 628 O O . GLU A 1 79 ? 6.963 6.368 -2.343 1.00 90.75 79 GLU A O 1
ATOM 633 N N . GLU A 1 80 ? 8.204 8.207 -2.013 1.00 93.81 80 GLU A N 1
ATOM 634 C CA . GLU A 1 80 ? 7.509 9.060 -2.988 1.00 93.81 80 GLU A CA 1
ATOM 635 C C . GLU A 1 80 ? 7.584 8.471 -4.405 1.00 93.81 80 GLU A C 1
ATOM 637 O O . GLU A 1 80 ? 6.564 8.347 -5.090 1.00 93.81 80 GLU A O 1
ATOM 642 N N . ILE A 1 81 ? 8.768 8.011 -4.828 1.00 94.31 81 ILE A N 1
ATOM 643 C CA . ILE A 1 81 ? 8.953 7.337 -6.123 1.00 94.31 81 ILE A CA 1
ATOM 644 C C . ILE A 1 81 ? 8.142 6.035 -6.182 1.00 94.31 81 ILE A C 1
ATOM 646 O O . ILE A 1 81 ? 7.472 5.758 -7.183 1.00 94.31 81 ILE A O 1
ATOM 650 N N . HIS A 1 82 ? 8.171 5.224 -5.120 1.00 95.69 82 HIS A N 1
ATOM 651 C CA . HIS A 1 82 ? 7.382 3.992 -5.066 1.00 95.69 82 HIS A CA 1
ATOM 652 C C . HIS A 1 82 ? 5.877 4.282 -5.164 1.00 95.69 82 HIS A C 1
ATOM 654 O O . HIS A 1 82 ? 5.171 3.629 -5.938 1.00 95.69 82 HIS A O 1
ATOM 660 N N . ILE A 1 83 ? 5.393 5.284 -4.427 1.00 96.19 83 ILE A N 1
ATOM 661 C CA . ILE A 1 83 ? 3.995 5.726 -4.424 1.00 96.19 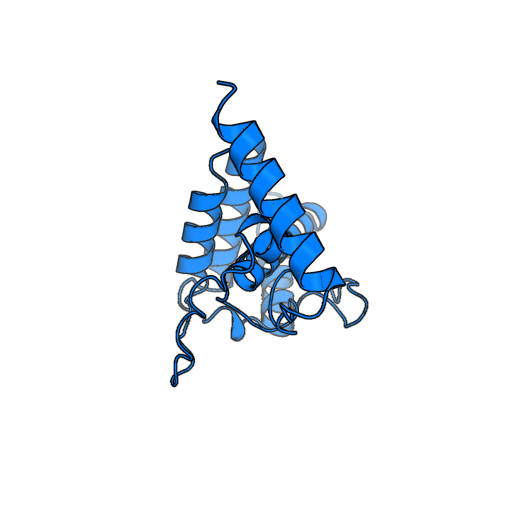83 ILE A CA 1
ATOM 662 C C . ILE A 1 83 ? 3.576 6.235 -5.796 1.00 96.19 83 ILE A C 1
ATOM 664 O O . ILE A 1 83 ? 2.503 5.869 -6.272 1.00 96.19 83 ILE A O 1
ATOM 668 N N . LEU A 1 84 ? 4.429 6.993 -6.483 1.00 96.06 84 LEU A N 1
ATOM 669 C CA . LEU A 1 84 ? 4.169 7.446 -7.846 1.00 96.06 84 LEU A CA 1
ATOM 670 C C . LEU A 1 84 ? 3.940 6.259 -8.794 1.00 96.06 84 LEU A C 1
ATOM 672 O O . LEU A 1 84 ? 2.985 6.252 -9.577 1.00 96.06 84 LEU A O 1
ATOM 676 N N . HIS A 1 85 ? 4.762 5.210 -8.700 1.00 95.69 85 HIS A N 1
ATOM 677 C CA . HIS A 1 85 ? 4.569 4.001 -9.503 1.00 95.69 85 HIS A CA 1
ATOM 678 C C . HIS A 1 85 ? 3.300 3.232 -9.124 1.00 95.69 85 HIS A C 1
ATOM 680 O O . HIS A 1 85 ? 2.598 2.750 -10.020 1.00 95.69 85 HIS A O 1
ATOM 686 N N . LEU A 1 86 ? 3.004 3.116 -7.825 1.00 96.69 86 LEU A N 1
ATOM 687 C CA . LEU A 1 86 ? 1.781 2.494 -7.311 1.00 96.69 86 LEU A CA 1
ATOM 688 C C . LEU A 1 86 ? 0.542 3.223 -7.838 1.00 96.69 86 LEU A C 1
ATOM 690 O O . LEU A 1 86 ? -0.281 2.596 -8.502 1.00 96.69 86 LEU A O 1
ATOM 694 N N . LYS A 1 87 ? 0.456 4.544 -7.649 1.00 95.75 87 LYS A N 1
ATOM 695 C CA . LYS A 1 87 ? -0.627 5.409 -8.141 1.00 95.75 87 LYS A CA 1
ATOM 696 C C . LYS A 1 87 ? -0.843 5.267 -9.644 1.00 95.75 87 LYS A C 1
ATOM 698 O O . LYS A 1 87 ? -1.967 5.043 -10.091 1.00 95.75 87 LYS A O 1
ATOM 703 N N . ARG A 1 88 ? 0.236 5.321 -10.431 1.00 95.12 88 ARG A N 1
ATOM 704 C CA . ARG A 1 88 ? 0.166 5.229 -11.897 1.00 95.12 88 ARG A CA 1
ATOM 705 C C . ARG A 1 88 ? -0.412 3.899 -12.390 1.00 95.12 88 ARG A C 1
ATOM 707 O O . ARG A 1 88 ? -1.082 3.877 -13.416 1.00 95.12 88 ARG A O 1
ATOM 714 N N . ILE A 1 89 ? -0.116 2.782 -11.719 1.00 95.06 89 ILE A N 1
ATOM 715 C CA . ILE A 1 89 ? -0.491 1.442 -12.207 1.00 95.06 89 ILE A CA 1
ATOM 716 C C . ILE A 1 89 ? -1.768 0.908 -11.539 1.00 95.06 89 ILE A C 1
ATOM 718 O O . ILE A 1 89 ? -2.568 0.268 -12.222 1.00 95.06 89 ILE A O 1
ATOM 722 N N . LEU A 1 90 ? -1.963 1.146 -10.239 1.00 93.38 90 LEU A N 1
ATOM 723 C CA . LEU A 1 90 ? -3.151 0.718 -9.484 1.00 93.38 90 LEU A CA 1
ATOM 724 C C . LEU A 1 90 ? -4.335 1.690 -9.621 1.00 93.38 90 LEU A C 1
ATOM 726 O O . LEU A 1 90 ? -5.458 1.289 -9.329 1.00 93.38 90 LEU A O 1
ATOM 730 N N . SER A 1 91 ? -4.094 2.900 -10.144 1.00 90.81 91 SER A N 1
ATOM 731 C CA . SER A 1 91 ? -5.018 4.040 -10.222 1.00 90.81 91 SER A CA 1
ATOM 732 C C . SER A 1 91 ? -5.281 4.723 -8.877 1.00 90.81 91 SER A C 1
ATOM 734 O O . SER A 1 91 ? -5.582 4.078 -7.876 1.00 90.81 91 SER A O 1
ATOM 736 N N . CYS A 1 92 ? -5.241 6.057 -8.872 1.00 90.38 92 CYS A N 1
ATOM 737 C CA . CYS A 1 92 ? -5.530 6.882 -7.695 1.00 90.38 92 CYS A CA 1
ATOM 738 C C . CYS A 1 92 ? -6.989 6.771 -7.226 1.00 90.38 92 CYS A C 1
ATOM 740 O O . CYS A 1 92 ? -7.261 6.894 -6.037 1.00 90.38 92 CYS A O 1
ATOM 742 N N . SER A 1 93 ? -7.920 6.553 -8.158 1.00 90.06 93 SER A N 1
ATOM 743 C CA . SER A 1 93 ? -9.368 6.572 -7.909 1.00 90.06 93 SER A CA 1
ATOM 744 C C . SER A 1 93 ? -9.932 5.255 -7.374 1.00 90.06 93 SER A C 1
ATOM 746 O O . SER A 1 93 ? -11.099 5.190 -6.989 1.00 90.06 93 SER A O 1
ATOM 748 N N . VAL A 1 94 ? -9.132 4.187 -7.380 1.00 92.31 94 VAL A N 1
ATOM 749 C CA . VAL A 1 94 ? -9.554 2.885 -6.864 1.00 92.31 94 VAL A CA 1
ATOM 750 C C . VAL A 1 94 ? -9.654 2.971 -5.346 1.00 92.31 94 VAL A C 1
ATOM 752 O O . VAL A 1 94 ? -8.727 3.434 -4.692 1.00 92.31 94 VAL A O 1
ATOM 755 N N . ASP A 1 95 ? -10.771 2.505 -4.791 1.00 93.31 95 ASP A N 1
ATOM 756 C CA . ASP A 1 95 ? -10.906 2.298 -3.347 1.00 93.31 95 ASP A CA 1
ATOM 757 C C . ASP A 1 95 ? -9.824 1.317 -2.880 1.00 93.31 95 ASP A C 1
ATOM 759 O O . ASP A 1 95 ? -9.684 0.236 -3.462 1.00 93.31 95 ASP A O 1
ATOM 763 N N . ILE A 1 96 ? -9.066 1.680 -1.844 1.00 93.12 96 ILE A N 1
ATOM 764 C CA . ILE A 1 96 ? -7.998 0.835 -1.296 1.00 93.12 96 ILE A CA 1
ATOM 765 C C . ILE A 1 96 ? -8.508 -0.559 -0.910 1.00 93.12 96 ILE A C 1
ATOM 767 O O . ILE A 1 96 ? -7.821 -1.550 -1.155 1.00 93.12 96 ILE A O 1
ATOM 771 N N . ASN A 1 97 ? -9.750 -0.662 -0.421 1.00 90.75 97 ASN A N 1
ATOM 772 C CA . ASN A 1 97 ? -10.374 -1.939 -0.066 1.00 90.75 97 ASN A CA 1
ATOM 773 C C . ASN A 1 97 ? -10.635 -2.820 -1.296 1.00 90.75 97 ASN A C 1
ATOM 775 O O . ASN A 1 97 ? -10.796 -4.031 -1.181 1.00 90.75 97 ASN A O 1
ATOM 779 N N . GLY A 1 98 ? -10.675 -2.215 -2.482 1.00 90.69 98 GLY A N 1
ATOM 780 C CA . GLY A 1 98 ? -10.784 -2.902 -3.759 1.00 90.69 98 GLY A CA 1
ATOM 781 C C . GLY A 1 98 ? -9.439 -3.304 -4.365 1.00 90.69 98 GLY A C 1
ATOM 782 O O . GLY A 1 98 ? -9.437 -3.767 -5.507 1.00 90.69 98 GLY A O 1
ATOM 783 N N . ILE A 1 99 ? -8.300 -3.092 -3.692 1.00 94.00 99 ILE A N 1
ATOM 784 C CA . ILE A 1 99 ? -6.983 -3.552 -4.158 1.00 94.00 99 ILE A CA 1
ATOM 785 C C . ILE A 1 99 ? -6.736 -4.973 -3.641 1.00 94.00 99 ILE A C 1
ATOM 787 O O . ILE A 1 99 ? -6.213 -5.197 -2.549 1.00 94.00 99 ILE A O 1
ATOM 791 N N . ASP A 1 100 ? -7.133 -5.945 -4.453 1.00 93.38 100 ASP A N 1
ATOM 792 C CA . ASP A 1 100 ? -6.961 -7.371 -4.190 1.00 93.38 100 ASP A CA 1
ATOM 793 C C . ASP A 1 100 ? -5.599 -7.913 -4.670 1.00 93.38 100 ASP A C 1
ATOM 795 O O . ASP A 1 100 ? -4.771 -7.218 -5.274 1.00 93.38 100 ASP A O 1
ATOM 799 N N . LEU A 1 101 ? -5.357 -9.196 -4.389 1.00 93.44 101 LEU A N 1
ATOM 800 C CA . LEU A 1 101 ? -4.135 -9.891 -4.790 1.00 93.44 101 LEU A CA 1
ATOM 801 C C . LEU A 1 101 ? -3.950 -9.920 -6.317 1.00 93.44 101 LEU A C 1
ATOM 803 O O . LEU A 1 101 ? -2.817 -9.858 -6.796 1.00 93.44 101 LEU A O 1
ATOM 807 N N . ASP A 1 102 ? -5.030 -9.982 -7.093 1.00 93.75 102 ASP A N 1
ATOM 808 C CA . ASP A 1 102 ? -4.954 -10.052 -8.551 1.00 93.75 102 ASP A CA 1
ATOM 809 C C . ASP A 1 102 ? -4.526 -8.719 -9.165 1.00 93.75 102 ASP A C 1
ATOM 811 O O . ASP A 1 102 ? -3.694 -8.697 -10.080 1.00 93.75 102 ASP A O 1
ATOM 815 N N . LYS A 1 103 ? -4.991 -7.590 -8.624 1.00 95.19 103 LYS A N 1
ATOM 816 C CA . LYS A 1 103 ? -4.472 -6.262 -8.973 1.00 95.19 103 LYS A CA 1
ATOM 817 C C . LYS A 1 103 ? -2.990 -6.135 -8.640 1.00 95.19 103 LYS A C 1
ATOM 819 O O . LYS A 1 103 ? -2.238 -5.591 -9.449 1.00 95.19 103 LYS A O 1
ATOM 824 N N . LEU A 1 104 ? -2.540 -6.697 -7.520 1.00 95.81 104 LEU A N 1
ATOM 825 C CA . LEU A 1 104 ? -1.128 -6.682 -7.117 1.00 95.81 104 LEU A CA 1
ATOM 826 C C . LEU A 1 104 ? -0.254 -7.599 -7.997 1.00 95.81 104 LEU A C 1
ATOM 828 O O . LEU A 1 104 ? 0.848 -7.212 -8.398 1.00 95.81 104 LEU A O 1
ATOM 832 N N . LYS A 1 105 ? -0.759 -8.769 -8.410 1.00 95.19 105 LYS A N 1
ATOM 833 C CA . LYS A 1 105 ? -0.123 -9.624 -9.432 1.00 95.19 105 LYS A CA 1
ATOM 834 C C . LYS A 1 105 ? -0.003 -8.893 -10.772 1.00 95.19 105 LYS A C 1
ATOM 836 O O . LYS A 1 105 ? 1.066 -8.898 -11.391 1.00 95.19 105 LYS A O 1
ATOM 841 N N . ARG A 1 106 ? -1.072 -8.215 -11.210 1.00 95.50 106 ARG A N 1
ATOM 842 C CA . ARG A 1 106 ? -1.077 -7.391 -12.434 1.00 95.50 106 ARG A CA 1
ATOM 843 C C . ARG A 1 106 ? -0.100 -6.224 -12.329 1.00 95.50 106 ARG A C 1
ATOM 845 O O . ARG A 1 106 ? 0.615 -5.968 -13.296 1.00 95.50 106 ARG A O 1
ATOM 852 N N . TYR A 1 107 ? -0.019 -5.570 -11.171 1.00 96.44 107 TYR A N 1
ATOM 853 C CA . TYR A 1 107 ? 0.967 -4.529 -10.888 1.00 96.44 107 TYR A CA 1
ATOM 854 C C . TYR A 1 107 ? 2.391 -5.051 -11.084 1.00 96.44 107 TYR A C 1
ATOM 856 O O . TYR A 1 107 ? 3.123 -4.513 -11.915 1.00 96.44 107 TYR A O 1
ATOM 864 N N . ARG A 1 108 ? 2.755 -6.155 -10.414 1.00 96.06 108 ARG A N 1
ATOM 865 C CA . ARG A 1 108 ? 4.082 -6.783 -10.532 1.00 96.06 108 ARG A CA 1
ATOM 866 C C . ARG A 1 108 ? 4.419 -7.135 -11.980 1.00 96.06 108 ARG A C 1
ATOM 868 O O . ARG A 1 108 ? 5.518 -6.833 -12.437 1.00 96.06 108 ARG A O 1
ATOM 875 N N . SER A 1 109 ? 3.478 -7.744 -12.704 1.00 95.56 109 SER A N 1
ATOM 876 C CA . SER A 1 109 ? 3.666 -8.140 -14.107 1.00 95.56 109 SER A CA 1
ATOM 877 C C . SER A 1 109 ? 3.830 -6.938 -15.045 1.00 95.56 109 SER A C 1
ATOM 879 O O . SER A 1 109 ? 4.692 -6.937 -15.921 1.00 95.56 109 SER A O 1
ATOM 881 N N . ARG A 1 110 ? 3.043 -5.871 -14.850 1.00 96.31 110 ARG A N 1
ATOM 882 C CA . ARG A 1 110 ? 3.195 -4.624 -15.615 1.00 96.31 110 ARG A CA 1
ATOM 883 C C . ARG A 1 110 ? 4.527 -3.950 -15.313 1.00 96.31 110 ARG A C 1
ATOM 885 O O . ARG A 1 110 ? 5.211 -3.518 -16.237 1.00 96.31 110 ARG A O 1
ATOM 892 N N . ARG A 1 111 ? 4.910 -3.885 -14.038 1.00 96.06 111 ARG A N 1
ATOM 893 C CA . ARG A 1 111 ? 6.137 -3.225 -13.591 1.00 96.06 111 ARG A CA 1
ATOM 894 C C . ARG A 1 111 ? 7.397 -3.946 -14.070 1.00 96.06 111 ARG A C 1
ATOM 896 O O . ARG A 1 111 ? 8.311 -3.283 -14.543 1.00 96.06 111 ARG A O 1
ATOM 903 N N . SER A 1 112 ? 7.426 -5.281 -14.051 1.00 95.69 112 SER A N 1
ATOM 904 C CA . SER A 1 112 ? 8.585 -6.072 -14.510 1.00 95.69 112 SER A CA 1
ATOM 905 C C . SER A 1 112 ? 8.873 -5.951 -16.009 1.00 95.69 112 SER A C 1
ATOM 907 O O . SER A 1 112 ? 9.998 -6.186 -16.450 1.00 95.69 112 SER A O 1
ATOM 909 N N . ARG A 1 113 ? 7.869 -5.565 -16.804 1.00 95.25 113 ARG A N 1
ATOM 910 C CA . ARG A 1 113 ? 8.002 -5.331 -18.250 1.00 95.25 113 ARG A CA 1
ATOM 911 C C . ARG A 1 113 ? 8.482 -3.923 -18.592 1.00 95.25 113 ARG A C 1
ATOM 913 O O . ARG A 1 113 ? 8.882 -3.687 -19.730 1.00 95.25 113 ARG A O 1
ATOM 920 N N . GLN A 1 114 ? 8.433 -2.991 -17.642 1.00 94.88 114 GLN A N 1
ATOM 921 C CA . GLN A 1 114 ? 8.917 -1.633 -17.856 1.00 94.88 114 GLN A CA 1
ATOM 922 C C . GLN A 1 114 ? 10.442 -1.584 -17.836 1.00 94.88 114 GLN A C 1
ATOM 924 O O . GLN A 1 114 ? 11.109 -2.472 -17.300 1.00 94.88 114 GLN A O 1
ATOM 929 N N . LYS A 1 115 ? 10.980 -0.520 -18.434 1.00 93.19 115 LYS A N 1
ATOM 930 C CA . LYS A 1 115 ? 12.408 -0.231 -18.434 1.00 93.19 115 LYS A CA 1
ATOM 931 C C . LYS A 1 115 ? 12.711 0.992 -17.576 1.00 93.19 115 LYS A C 1
ATOM 933 O O . LYS A 1 115 ? 11.934 1.942 -17.560 1.00 93.19 115 LYS A O 1
ATOM 938 N N . GLN A 1 116 ? 13.853 0.964 -16.907 1.00 86.44 116 GLN A N 1
ATOM 939 C CA . GLN A 1 116 ? 14.457 2.090 -16.207 1.00 86.44 116 GLN A CA 1
ATOM 940 C C . GLN A 1 116 ? 15.939 2.116 -16.592 1.00 86.44 116 GLN A C 1
ATOM 942 O O . GLN A 1 116 ? 16.609 1.090 -16.512 1.00 86.44 116 GLN A O 1
ATOM 947 N N . HIS A 1 117 ? 16.427 3.254 -17.095 1.00 88.38 117 HIS A N 1
ATOM 948 C CA . HIS A 1 117 ? 17.778 3.382 -17.674 1.00 88.38 117 HIS A CA 1
ATOM 949 C C . HIS A 1 117 ? 18.096 2.301 -18.729 1.00 88.38 117 HIS A C 1
ATOM 951 O O . HIS A 1 117 ? 19.142 1.662 -18.706 1.00 88.38 117 HIS A O 1
ATOM 957 N N . GLY A 1 118 ? 17.142 2.036 -19.629 1.00 91.94 118 GLY A N 1
ATOM 958 C CA . GLY A 1 118 ? 17.283 1.041 -20.701 1.00 91.94 118 GLY A CA 1
ATOM 959 C C . GLY A 1 118 ? 17.148 -0.425 -20.264 1.00 91.94 118 GLY A C 1
ATOM 960 O O . GLY A 1 118 ? 16.901 -1.282 -21.114 1.00 91.94 118 GLY A O 1
ATOM 961 N N . GLN A 1 119 ? 17.210 -0.717 -18.962 1.00 91.56 119 GLN A N 1
ATOM 962 C CA . GLN A 1 119 ? 17.150 -2.072 -18.409 1.00 91.56 119 GLN A CA 1
ATOM 963 C C . GLN A 1 119 ? 15.770 -2.414 -17.861 1.00 91.56 119 GLN A C 1
ATOM 965 O O . GLN A 1 119 ? 15.043 -1.539 -17.394 1.00 91.56 119 GLN A O 1
ATOM 970 N N . ARG A 1 120 ? 15.396 -3.699 -17.899 1.00 93.19 120 ARG A N 1
ATOM 971 C CA . ARG A 1 120 ? 14.168 -4.163 -17.235 1.00 93.19 120 ARG A CA 1
ATOM 972 C C . ARG A 1 120 ? 14.277 -3.976 -15.727 1.00 93.19 120 ARG A C 1
ATOM 974 O O . ARG A 1 120 ? 15.349 -4.098 -15.142 1.00 93.19 120 ARG A O 1
ATOM 981 N N . ILE A 1 121 ? 13.143 -3.712 -15.095 1.00 93.88 121 ILE A N 1
ATOM 982 C CA . ILE A 1 121 ? 13.104 -3.436 -13.662 1.00 93.88 121 ILE A CA 1
ATOM 983 C C . ILE A 1 121 ? 13.299 -4.721 -12.873 1.00 93.88 121 ILE A C 1
ATOM 985 O O . ILE A 1 121 ? 12.572 -5.700 -13.050 1.00 93.88 121 ILE A O 1
ATOM 989 N N . HIS A 1 122 ? 14.284 -4.697 -11.980 1.00 91.69 122 HIS A N 1
ATOM 990 C CA . HIS A 1 122 ? 14.636 -5.851 -11.172 1.00 91.69 122 HIS A CA 1
ATOM 991 C C . HIS A 1 122 ? 13.537 -6.186 -10.155 1.00 91.69 122 HIS A C 1
ATOM 993 O O . HIS A 1 122 ? 12.907 -5.296 -9.575 1.00 91.69 122 HIS A O 1
ATOM 999 N N . GLY A 1 123 ? 13.352 -7.479 -9.870 1.00 91.25 123 GLY A N 1
ATOM 1000 C CA . GLY A 1 123 ? 12.349 -7.945 -8.905 1.00 91.25 123 GLY A CA 1
ATOM 1001 C C . GLY A 1 123 ? 12.534 -7.349 -7.505 1.00 91.25 123 GLY A C 1
ATOM 1002 O O . GLY A 1 123 ? 11.554 -7.081 -6.816 1.00 91.25 123 GLY A O 1
ATOM 1003 N N . ALA A 1 124 ? 13.778 -7.056 -7.116 1.00 91.94 124 ALA A N 1
ATOM 1004 C CA . ALA A 1 124 ? 14.089 -6.383 -5.854 1.00 91.94 124 ALA A CA 1
ATOM 1005 C C . ALA A 1 124 ? 13.485 -4.968 -5.765 1.00 91.94 124 ALA A C 1
ATOM 1007 O O . ALA A 1 124 ? 12.990 -4.588 -4.708 1.00 91.94 124 ALA A O 1
ATOM 1008 N N . THR A 1 125 ? 13.467 -4.208 -6.865 1.00 92.00 125 THR A N 1
ATOM 1009 C CA . THR A 1 125 ? 12.848 -2.872 -6.918 1.00 92.00 125 THR A CA 1
ATOM 1010 C C . THR A 1 125 ? 11.336 -2.973 -6.763 1.00 92.00 125 THR A C 1
ATOM 1012 O O . THR A 1 125 ? 10.753 -2.277 -5.941 1.00 92.00 125 THR A O 1
ATOM 1015 N N . ILE A 1 126 ? 10.706 -3.917 -7.467 1.00 94.94 126 ILE A N 1
ATOM 1016 C CA . ILE A 1 126 ? 9.260 -4.158 -7.348 1.00 94.94 126 ILE A CA 1
ATOM 1017 C C . ILE A 1 126 ? 8.905 -4.602 -5.924 1.00 94.94 126 ILE A C 1
ATOM 1019 O O . ILE A 1 126 ? 7.894 -4.182 -5.369 1.00 94.94 126 ILE A O 1
ATOM 1023 N N . LYS A 1 127 ? 9.755 -5.423 -5.292 1.00 92.81 127 LYS A N 1
ATOM 1024 C CA . LYS A 1 127 ? 9.575 -5.820 -3.892 1.00 92.81 127 LYS A CA 1
ATOM 1025 C C . LYS A 1 127 ? 9.622 -4.612 -2.954 1.00 92.81 127 LYS A C 1
ATOM 1027 O O . LYS A 1 127 ? 8.784 -4.541 -2.064 1.00 92.81 127 LYS A O 1
ATOM 1032 N N . LYS A 1 128 ? 10.541 -3.657 -3.158 1.00 91.69 128 LYS A N 1
ATOM 1033 C CA . LYS A 1 128 ? 10.577 -2.401 -2.383 1.00 91.69 128 LYS A CA 1
ATOM 1034 C C . LYS A 1 128 ? 9.279 -1.605 -2.543 1.00 91.69 128 LYS A C 1
ATOM 1036 O O . LYS A 1 128 ? 8.703 -1.198 -1.541 1.00 91.69 128 LYS A O 1
ATOM 1041 N N . GLU A 1 129 ? 8.768 -1.485 -3.767 1.00 95.69 129 GLU A N 1
ATOM 1042 C CA . GLU A 1 129 ? 7.489 -0.815 -4.038 1.00 95.69 129 GLU A CA 1
ATOM 1043 C C . GLU A 1 129 ? 6.316 -1.501 -3.306 1.00 95.69 129 GLU A C 1
ATOM 1045 O O . GLU A 1 129 ? 5.501 -0.839 -2.664 1.00 95.69 129 GLU A O 1
ATOM 1050 N N . LEU A 1 130 ? 6.255 -2.839 -3.320 1.00 95.56 130 LEU A N 1
ATOM 1051 C CA . LEU A 1 130 ? 5.221 -3.593 -2.599 1.00 95.56 130 LEU A CA 1
ATOM 1052 C C . LEU A 1 130 ? 5.384 -3.538 -1.070 1.00 95.56 130 LEU A C 1
ATOM 1054 O O . LEU A 1 130 ? 4.392 -3.616 -0.345 1.00 95.56 130 LEU A O 1
ATOM 1058 N N . VAL A 1 131 ? 6.610 -3.398 -0.557 1.00 92.31 131 VAL A N 1
ATOM 1059 C CA . VAL A 1 131 ? 6.850 -3.148 0.874 1.00 92.31 131 VAL A CA 1
ATOM 1060 C C . VAL A 1 131 ? 6.284 -1.783 1.264 1.00 92.31 131 VAL A C 1
ATOM 1062 O O . VAL A 1 131 ? 5.584 -1.703 2.272 1.00 92.31 131 VAL A O 1
ATOM 1065 N N . THR A 1 132 ? 6.495 -0.747 0.447 1.00 93.88 132 THR A N 1
ATOM 1066 C CA . THR A 1 132 ? 5.873 0.568 0.657 1.00 93.88 132 THR A CA 1
ATOM 1067 C C . THR A 1 132 ? 4.346 0.478 0.609 1.00 93.88 132 THR A C 1
ATOM 1069 O O . THR A 1 132 ? 3.679 1.000 1.496 1.00 93.88 132 THR A O 1
ATOM 1072 N N . PHE A 1 133 ? 3.767 -0.275 -0.334 1.00 95.88 133 PHE A N 1
ATOM 1073 C CA . PHE A 1 133 ? 2.320 -0.536 -0.340 1.00 95.88 133 PHE A CA 1
ATOM 1074 C C . PHE A 1 133 ? 1.830 -1.182 0.966 1.00 95.88 133 PHE A C 1
ATOM 1076 O O . PHE A 1 133 ? 0.818 -0.764 1.525 1.00 95.88 133 PHE A O 1
ATOM 1083 N N . ARG A 1 134 ? 2.558 -2.178 1.492 1.00 93.75 134 ARG A N 1
ATOM 1084 C CA . ARG A 1 134 ? 2.229 -2.803 2.781 1.00 93.75 134 ARG A CA 1
ATOM 1085 C C . ARG A 1 134 ? 2.274 -1.788 3.928 1.00 93.75 134 ARG A C 1
ATOM 1087 O O . ARG A 1 134 ? 1.394 -1.827 4.782 1.00 93.75 134 ARG A O 1
ATOM 1094 N N . GLN A 1 135 ? 3.277 -0.910 3.963 1.00 91.12 135 GLN A N 1
ATOM 1095 C CA . GLN A 1 135 ? 3.387 0.142 4.981 1.00 91.12 135 GLN A CA 1
ATOM 1096 C C . GLN A 1 135 ? 2.189 1.094 4.926 1.00 91.12 135 GLN A C 1
ATOM 1098 O O . GLN A 1 135 ? 1.567 1.330 5.959 1.00 91.12 135 GLN A O 1
ATOM 1103 N N . ILE A 1 136 ? 1.808 1.541 3.725 1.00 94.62 136 ILE A N 1
ATOM 1104 C CA . ILE A 1 136 ? 0.615 2.371 3.504 1.00 94.62 136 ILE A CA 1
ATOM 1105 C C . ILE A 1 136 ? -0.639 1.650 3.998 1.00 94.62 136 ILE A C 1
ATOM 1107 O O . ILE A 1 136 ? -1.457 2.259 4.673 1.00 94.62 136 ILE A O 1
ATOM 1111 N N . TRP A 1 137 ? -0.790 0.350 3.724 1.00 94.38 137 TRP A N 1
ATOM 1112 C CA . TRP A 1 137 ? -1.950 -0.417 4.191 1.00 94.38 137 TRP A CA 1
ATOM 1113 C C . TRP A 1 137 ? -2.009 -0.530 5.718 1.00 94.38 137 TRP A C 1
ATOM 1115 O O . TRP A 1 137 ? -3.075 -0.383 6.310 1.00 94.38 137 TRP A O 1
ATOM 1125 N N . ILE A 1 138 ? -0.874 -0.802 6.371 1.00 88.75 138 ILE A N 1
ATOM 1126 C CA . ILE A 1 138 ? -0.797 -0.882 7.838 1.00 88.75 138 ILE A CA 1
ATOM 1127 C C . ILE A 1 138 ? -1.155 0.472 8.454 1.00 88.75 138 ILE A C 1
ATOM 1129 O O . ILE A 1 138 ? -1.986 0.527 9.359 1.00 88.75 138 ILE A O 1
ATOM 1133 N N . TRP A 1 139 ? -0.580 1.551 7.926 1.00 93.00 139 TRP A N 1
ATOM 1134 C CA . TRP A 1 139 ? -0.891 2.913 8.343 1.00 93.00 139 TRP A CA 1
ATOM 1135 C C . TRP A 1 139 ? -2.370 3.251 8.116 1.00 93.00 139 TRP A C 1
ATOM 1137 O O . TRP A 1 139 ? -3.037 3.774 9.007 1.00 93.00 139 TRP A O 1
ATOM 1147 N N . ALA A 1 140 ? -2.918 2.877 6.958 1.00 91.06 140 ALA A N 1
ATOM 1148 C CA . ALA A 1 140 ? -4.317 3.096 6.620 1.00 91.06 140 ALA A CA 1
ATOM 1149 C C . ALA A 1 140 ? -5.249 2.376 7.605 1.00 91.06 140 ALA A C 1
ATOM 1151 O O . ALA A 1 140 ? -6.260 2.936 8.023 1.00 91.06 140 ALA A O 1
ATOM 1152 N N . LYS A 1 141 ? -4.876 1.161 8.026 1.00 88.44 141 LYS A N 1
ATOM 1153 C CA . LYS A 1 141 ? -5.607 0.397 9.041 1.00 88.44 141 LYS A CA 1
ATOM 1154 C C . LYS A 1 141 ? -5.573 1.083 10.403 1.00 88.44 141 LYS A C 1
ATOM 1156 O O . LYS A 1 141 ? -6.606 1.223 11.046 1.00 88.44 141 LYS A O 1
ATOM 1161 N N . GLN A 1 142 ? -4.399 1.546 10.831 1.00 86.94 142 GLN A N 1
ATOM 1162 C CA . GLN A 1 142 ? -4.231 2.262 12.102 1.00 86.94 142 GLN A CA 1
ATOM 1163 C C . GLN A 1 142 ? -5.034 3.570 12.159 1.00 86.94 142 GLN A C 1
ATOM 1165 O O . GLN A 1 142 ? -5.452 3.982 13.238 1.00 86.94 142 GLN A O 1
ATOM 1170 N N . ASN A 1 143 ? -5.281 4.192 11.004 1.00 87.44 143 ASN A N 1
ATOM 1171 C CA . ASN A 1 143 ? -6.056 5.425 10.875 1.00 87.44 143 ASN A CA 1
ATOM 1172 C C . ASN A 1 143 ? -7.537 5.197 10.506 1.00 87.44 143 ASN A C 1
ATOM 1174 O O . ASN A 1 143 ? -8.264 6.161 10.277 1.00 87.44 143 ASN A O 1
ATOM 1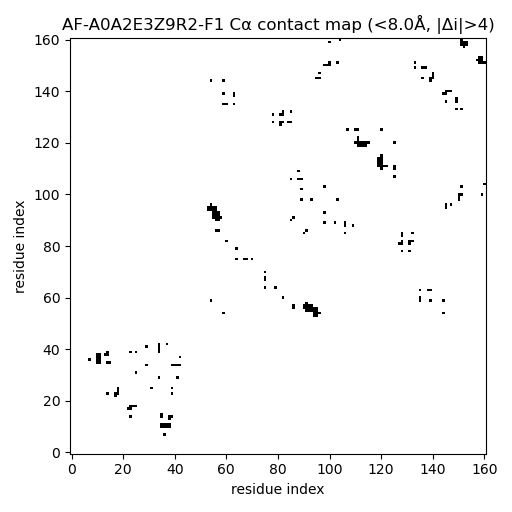178 N N . GLY A 1 144 ? -8.008 3.944 10.465 1.00 87.31 144 GLY A N 1
ATOM 1179 C CA . GLY A 1 144 ? -9.421 3.617 10.240 1.00 87.31 144 GLY A CA 1
ATOM 1180 C C . GLY A 1 144 ? -9.911 3.778 8.795 1.00 87.31 144 GLY A C 1
ATOM 1181 O O . GLY A 1 144 ? -11.113 3.878 8.570 1.00 87.31 144 GLY A O 1
ATOM 1182 N N . PHE A 1 145 ? -9.006 3.807 7.811 1.00 87.38 145 PHE A N 1
ATOM 1183 C CA . PHE A 1 145 ? -9.366 3.823 6.385 1.00 87.38 145 PHE A CA 1
ATOM 1184 C C . PHE A 1 145 ? -9.675 2.420 5.834 1.00 87.38 145 PHE A C 1
ATOM 1186 O O . PHE A 1 145 ? -10.365 2.281 4.820 1.00 87.38 145 PHE A O 1
ATOM 1193 N N . VAL A 1 146 ? -9.138 1.376 6.473 1.00 89.31 146 VAL A N 1
ATOM 1194 C CA . VAL A 1 146 ? -9.371 -0.037 6.138 1.00 89.31 146 VAL A CA 1
ATOM 1195 C C . VAL A 1 146 ? -9.467 -0.875 7.407 1.00 89.31 146 VAL A C 1
ATOM 1197 O O . VAL A 1 146 ? -8.722 -0.646 8.353 1.00 89.31 146 VAL A O 1
ATOM 1200 N N . ASP A 1 147 ? -10.298 -1.915 7.386 1.00 87.56 147 ASP A N 1
ATOM 1201 C CA . ASP A 1 147 ? -10.454 -2.825 8.535 1.00 87.56 147 ASP A CA 1
ATOM 1202 C C . ASP A 1 147 ? -9.794 -4.196 8.294 1.00 87.56 147 ASP A C 1
ATOM 1204 O O . ASP A 1 147 ? -9.538 -4.977 9.216 1.00 87.56 147 ASP A O 1
ATOM 1208 N N . SER A 1 148 ? -9.467 -4.496 7.036 1.00 86.62 148 SER A N 1
ATOM 1209 C CA . SER A 1 148 ? -8.974 -5.801 6.593 1.00 86.62 148 SER A CA 1
ATOM 1210 C C . SER A 1 148 ? -7.447 -5.930 6.646 1.00 86.62 148 SER A C 1
ATOM 1212 O O . SER A 1 148 ? -6.695 -4.950 6.700 1.00 86.62 148 SER A O 1
ATOM 1214 N N . LEU A 1 149 ? -6.964 -7.177 6.650 1.00 87.19 149 LEU A N 1
ATOM 1215 C CA . LEU A 1 149 ? -5.545 -7.467 6.441 1.00 87.19 149 LEU A CA 1
ATOM 1216 C C . LEU A 1 149 ? -5.126 -7.080 5.020 1.00 87.19 149 LEU A C 1
ATOM 1218 O O . LEU A 1 149 ? -5.905 -7.183 4.077 1.00 87.19 149 LEU A O 1
ATOM 1222 N N . CYS A 1 150 ? -3.867 -6.669 4.873 1.00 88.31 150 CYS A N 1
ATOM 1223 C CA . CYS A 1 150 ? -3.302 -6.331 3.573 1.00 88.31 150 CYS A CA 1
ATOM 1224 C C . CYS A 1 150 ? -3.401 -7.519 2.611 1.00 88.31 150 CYS A C 1
ATOM 1226 O O . CYS A 1 150 ? -2.908 -8.602 2.922 1.00 88.31 150 CYS A O 1
ATOM 1228 N N . SER A 1 151 ? -3.949 -7.295 1.413 1.00 89.56 151 SER A N 1
ATOM 1229 C CA . SER A 1 151 ? -4.117 -8.325 0.374 1.00 89.56 151 SER A CA 1
ATOM 1230 C C . SER A 1 151 ? -2.813 -9.030 -0.035 1.00 89.56 151 SER A C 1
ATOM 1232 O O . SER A 1 151 ? -2.856 -10.130 -0.586 1.00 89.56 151 SER A O 1
ATOM 1234 N N . LEU A 1 152 ? -1.650 -8.423 0.245 1.00 89.19 152 LEU A N 1
ATOM 1235 C CA . LEU A 1 152 ? -0.325 -9.023 0.042 1.00 89.19 152 LEU A CA 1
ATOM 1236 C C . LEU A 1 152 ? 0.007 -10.163 1.009 1.00 89.19 152 LEU A C 1
ATOM 1238 O O . 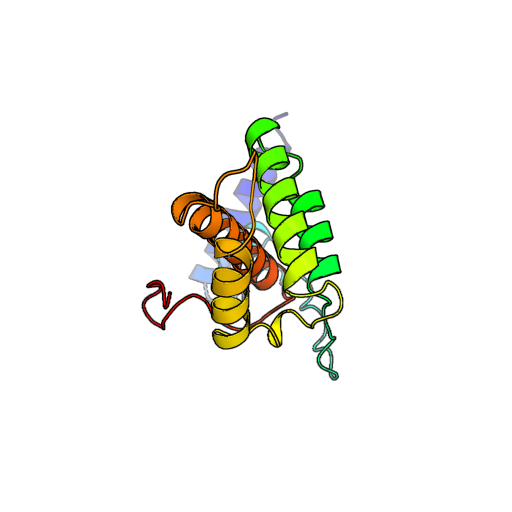LEU A 1 152 ? 0.934 -10.923 0.728 1.00 89.19 152 LEU A O 1
ATOM 1242 N N . LEU A 1 153 ? -0.681 -10.251 2.147 1.00 87.00 153 LEU A N 1
ATOM 1243 C CA . LEU A 1 153 ? -0.327 -11.143 3.245 1.00 87.00 153 LEU A CA 1
ATOM 1244 C C . LEU A 1 153 ? -1.359 -12.255 3.418 1.00 87.00 153 LEU A C 1
ATOM 1246 O O . LEU A 1 153 ? -2.557 -12.038 3.223 1.00 87.00 153 LEU A O 1
ATOM 1250 N N . ASP A 1 154 ? -0.900 -13.450 3.773 1.00 82.31 154 ASP A N 1
ATOM 1251 C CA . ASP A 1 154 ? -1.758 -14.504 4.315 1.00 82.31 154 ASP A CA 1
ATOM 1252 C C . ASP A 1 154 ? -2.127 -14.248 5.784 1.00 82.31 154 ASP A C 1
ATOM 1254 O O . ASP A 1 154 ? -1.722 -13.251 6.386 1.00 82.31 154 ASP A O 1
ATOM 1258 N N . GLU A 1 155 ? -2.940 -15.139 6.347 1.00 78.06 155 GLU A N 1
ATOM 1259 C CA . GLU A 1 155 ? -3.364 -15.094 7.753 1.00 78.06 155 GLU A CA 1
ATOM 1260 C C . GLU A 1 155 ? -2.190 -15.172 8.744 1.00 78.06 155 GLU A C 1
ATOM 1262 O O . GLU A 1 155 ? -2.288 -14.668 9.859 1.00 78.06 155 GLU A O 1
ATOM 1267 N N . ASN A 1 156 ? -1.050 -15.713 8.304 1.00 76.69 156 ASN A N 1
ATOM 1268 C CA . ASN A 1 156 ? 0.185 -15.841 9.074 1.00 76.69 156 ASN A CA 1
ATOM 1269 C C . ASN A 1 156 ? 1.159 -14.672 8.829 1.00 76.69 156 ASN A C 1
ATOM 1271 O O . ASN A 1 156 ? 2.294 -14.693 9.310 1.00 76.69 156 ASN A O 1
ATOM 1275 N N . GLY A 1 157 ? 0.761 -13.659 8.050 1.00 74.75 157 GLY A N 1
ATOM 1276 C CA . GLY A 1 157 ? 1.597 -12.509 7.713 1.00 74.75 157 GLY A CA 1
ATOM 1277 C C . GLY A 1 157 ? 2.699 -12.791 6.682 1.00 74.75 157 GLY A C 1
ATOM 1278 O O . GLY A 1 157 ? 3.604 -11.965 6.524 1.00 74.75 157 GLY A O 1
ATOM 1279 N N . ARG A 1 158 ? 2.650 -13.925 5.974 1.00 79.12 158 ARG A N 1
ATOM 1280 C CA . ARG A 1 158 ? 3.590 -14.279 4.900 1.00 79.12 158 ARG A CA 1
ATOM 1281 C C . ARG A 1 158 ? 3.153 -13.671 3.574 1.00 79.12 158 ARG A C 1
ATOM 1283 O O . ARG A 1 158 ? 1.973 -13.445 3.325 1.00 79.12 158 ARG A O 1
ATOM 1290 N N . TRP A 1 159 ? 4.124 -13.415 2.704 1.00 85.56 159 TRP A N 1
ATOM 1291 C CA . TRP A 1 159 ? 3.877 -12.854 1.379 1.00 85.56 159 TRP A CA 1
ATOM 1292 C C . TRP A 1 159 ? 3.155 -13.857 0.475 1.00 85.56 159 TRP A C 1
ATOM 1294 O O . TRP A 1 159 ? 3.601 -14.988 0.318 1.00 85.56 159 TRP A O 1
ATOM 1304 N N . LYS A 1 160 ? 2.077 -13.404 -0.170 1.00 84.38 160 LYS A N 1
ATOM 1305 C CA . LYS A 1 160 ? 1.308 -14.158 -1.176 1.00 84.38 160 LYS A CA 1
ATOM 1306 C C . LYS A 1 160 ? 1.877 -14.050 -2.604 1.00 84.38 160 LYS A C 1
ATOM 1308 O O . LYS A 1 160 ? 1.272 -14.574 -3.540 1.00 84.38 160 LYS A O 1
ATOM 1313 N N . LEU A 1 161 ? 2.983 -13.319 -2.787 1.00 80.12 161 LEU A N 1
ATOM 1314 C CA . LEU A 1 161 ? 3.606 -12.966 -4.075 1.00 80.12 161 LEU A CA 1
ATOM 1315 C C . LEU A 1 161 ? 5.086 -13.336 -4.123 1.00 80.12 161 LEU A C 1
ATOM 1317 O O . LEU A 1 161 ? 5.785 -13.054 -3.128 1.00 80.12 161 LEU A O 1
#